Protein AF-A0A5N3ZZR4-F1 (afdb_monomer_lite)

Foldseek 3Di:
DDDDFDWDDVQLPDDDDPVLVVQLCVQPPDCNLVVQCVVVVDDSRVSSSVSCVVVVHHGDDDPLREGQVDQADADDLVCVVVHDGYYHDQQRAHDDDWDDCVVVVRCVVVVCCSVCVPDPVSVPIPRDD

Secondary structure (DSSP, 8-state):
---------TTT-----HHHHHHHHHHHSTTHHHHHHHHHTS-HHHHHHHHHHHTT-PPPP-TTB--TTSPP-BPPTTTGGG--B---BTTB--B-S-S-TTT-TTSHHHHHHHH-TTSTTGGG-----

Radius of gyration: 18.94 Å; chains: 1; bounding box: 39×31×57 Å

Sequence (129 aa):
TKTKLWFGTGGAGICISRPLVTKMKPFTIGDQFMRTCYAVINGDDVTVAYIAHLQNISLTVIDKFHSHFEKFKSFPRETIEDEVSFGYQNKNIIEIEGFDLKVDPTRFLSLHCILFPGVDFCSKMDWGP

Structure (mmCIF, N/CA/C/O backbone):
data_AF-A0A5N3ZZR4-F1
#
_entry.id   AF-A0A5N3ZZR4-F1
#
loop_
_atom_site.group_PDB
_atom_site.id
_atom_site.type_symbol
_atom_site.label_atom_id
_atom_site.label_alt_id
_atom_site.label_comp_id
_atom_site.label_asym_id
_atom_site.label_entity_id
_atom_site.label_seq_id
_atom_site.pdbx_PDB_ins_code
_atom_site.Cartn_x
_atom_site.Cartn_y
_atom_site.Cartn_z
_atom_site.occupancy
_atom_site.B_iso_or_equiv
_atom_site.auth_seq_id
_atom_site.auth_comp_id
_atom_site.auth_asym_id
_atom_site.auth_atom_id
_atom_site.pdbx_PDB_model_num
ATOM 1 N N . THR A 1 1 ? -5.319 -5.531 30.563 1.00 47.38 1 THR A N 1
ATOM 2 C CA . THR A 1 1 ? -4.887 -6.553 29.580 1.00 47.38 1 THR A CA 1
ATOM 3 C C . THR A 1 1 ? -4.409 -5.840 28.324 1.00 47.38 1 THR A C 1
ATOM 5 O O . THR A 1 1 ? -5.079 -4.913 27.896 1.00 47.38 1 THR A O 1
ATOM 8 N N . LYS A 1 2 ? -3.230 -6.172 27.774 1.00 55.19 2 LYS A N 1
ATOM 9 C CA . LYS A 1 2 ? -2.758 -5.587 26.501 1.00 55.19 2 LYS A CA 1
ATOM 10 C C . LYS A 1 2 ? -3.433 -6.321 25.338 1.00 55.19 2 LYS A C 1
ATOM 12 O O . LYS A 1 2 ? -3.131 -7.490 25.116 1.00 55.19 2 LYS A O 1
ATOM 17 N N . THR A 1 3 ? -4.327 -5.653 24.618 1.00 67.12 3 THR A N 1
ATOM 18 C CA . THR A 1 3 ? -4.919 -6.180 23.379 1.00 67.12 3 THR A CA 1
ATOM 19 C C . THR A 1 3 ? -3.930 -5.981 22.236 1.00 67.12 3 THR A C 1
ATOM 21 O O . THR A 1 3 ? -3.429 -4.876 22.040 1.00 67.12 3 THR A O 1
ATOM 24 N N . LYS A 1 4 ? -3.614 -7.046 21.493 1.00 77.94 4 LYS A N 1
ATOM 25 C CA . LYS A 1 4 ? -2.841 -6.934 20.250 1.00 77.94 4 LYS A CA 1
ATOM 26 C C . LYS A 1 4 ? -3.798 -6.534 19.128 1.00 77.94 4 LYS A C 1
ATOM 28 O O . LYS A 1 4 ? -4.758 -7.255 18.871 1.00 77.94 4 LYS A O 1
ATOM 33 N N . LEU A 1 5 ? -3.532 -5.402 18.486 1.00 85.44 5 LEU A N 1
ATOM 34 C CA . LEU A 1 5 ? -4.266 -4.921 17.321 1.00 85.44 5 LEU A CA 1
ATOM 35 C 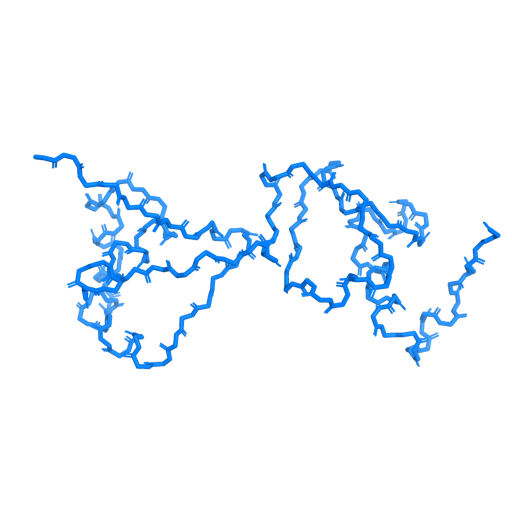C . LEU A 1 5 ? -3.366 -5.051 16.091 1.00 85.44 5 LEU A C 1
ATOM 37 O O . LEU A 1 5 ? -2.261 -4.513 16.082 1.00 85.44 5 LEU A O 1
ATOM 41 N N . TRP A 1 6 ? -3.843 -5.755 15.069 1.00 89.19 6 TRP A N 1
ATOM 42 C CA . TRP A 1 6 ? -3.221 -5.743 13.748 1.00 89.19 6 TRP A CA 1
ATOM 43 C C . TRP A 1 6 ? -3.765 -4.563 12.951 1.00 89.19 6 TRP A C 1
ATOM 45 O O . TRP A 1 6 ? -4.976 -4.342 12.925 1.00 89.19 6 TRP A O 1
ATOM 55 N N . PHE A 1 7 ? -2.872 -3.828 12.297 1.00 93.12 7 PHE A N 1
ATOM 56 C CA . PHE A 1 7 ? -3.214 -2.753 11.376 1.00 93.12 7 PHE A CA 1
ATOM 57 C C . PHE A 1 7 ? -2.548 -3.016 10.024 1.00 93.12 7 PHE A C 1
ATOM 59 O O . PHE A 1 7 ? -1.497 -3.653 9.967 1.00 93.12 7 PHE A O 1
ATOM 66 N N . GLY A 1 8 ? -3.180 -2.568 8.940 1.00 93.25 8 GLY A N 1
ATOM 67 C CA . GLY A 1 8 ? -2.560 -2.578 7.616 1.00 93.25 8 GLY A CA 1
ATOM 68 C C . GLY A 1 8 ? -1.694 -1.337 7.467 1.00 93.25 8 GLY A C 1
ATOM 69 O O . GLY A 1 8 ? -2.134 -0.262 7.846 1.00 93.25 8 GLY A O 1
ATOM 70 N N . THR A 1 9 ? -0.477 -1.460 6.950 1.00 94.06 9 THR A N 1
ATOM 71 C CA . THR A 1 9 ? 0.401 -0.304 6.739 1.00 94.06 9 THR A CA 1
ATOM 72 C C . THR A 1 9 ? -0.160 0.589 5.637 1.00 94.06 9 THR A C 1
ATOM 74 O O . THR A 1 9 ? -0.336 0.135 4.506 1.00 94.06 9 THR A O 1
ATOM 77 N N . GLY A 1 10 ? -0.386 1.875 5.924 1.00 92.12 10 GLY A N 1
ATOM 78 C CA . GLY A 1 10 ? -0.988 2.798 4.950 1.00 92.12 10 GLY A CA 1
ATOM 79 C C . GLY A 1 10 ? -0.219 2.883 3.623 1.00 92.12 10 GLY A C 1
ATOM 80 O O . GLY A 1 10 ? -0.824 2.951 2.559 1.00 92.12 10 GLY A O 1
ATOM 81 N N . GLY A 1 11 ? 1.114 2.787 3.678 1.00 92.75 11 GLY A N 1
ATOM 82 C CA . GLY A 1 11 ? 1.984 2.789 2.497 1.00 92.75 11 GLY A CA 1
ATOM 83 C C . GLY A 1 11 ? 1.962 1.510 1.650 1.00 92.75 11 GLY A C 1
ATOM 84 O O . GLY A 1 11 ? 2.479 1.544 0.540 1.00 92.75 11 GLY A O 1
ATOM 85 N N . ALA A 1 12 ? 1.404 0.403 2.152 1.00 95.88 12 ALA A N 1
ATOM 86 C CA . ALA A 1 12 ? 1.109 -0.785 1.344 1.00 95.88 12 ALA A CA 1
ATOM 87 C C . ALA A 1 12 ? -0.269 -0.661 0.674 1.00 95.88 12 ALA A C 1
ATOM 89 O O . ALA A 1 12 ? -0.504 -1.223 -0.385 1.00 95.88 12 ALA A O 1
ATOM 90 N N . GLY A 1 13 ? -1.184 0.098 1.279 1.00 95.94 13 GLY A N 1
ATOM 91 C CA . GLY A 1 13 ? -2.589 0.154 0.891 1.00 95.94 13 GLY A CA 1
ATOM 92 C C . GLY A 1 13 ? -3.466 -0.721 1.788 1.00 95.94 13 GLY A C 1
ATOM 93 O O . GLY A 1 13 ? -3.017 -1.686 2.402 1.00 95.94 13 GLY A O 1
ATOM 94 N N . ILE A 1 14 ? -4.738 -0.337 1.906 1.00 95.69 14 ILE A N 1
ATOM 95 C CA . ILE A 1 14 ? -5.740 -1.013 2.739 1.00 95.69 14 ILE A CA 1
ATOM 96 C C . ILE A 1 14 ? -7.077 -0.970 1.999 1.00 95.69 14 ILE A C 1
ATOM 98 O O . ILE A 1 14 ? -7.473 0.078 1.487 1.00 95.69 14 ILE A O 1
ATOM 102 N N . CYS A 1 15 ? -7.810 -2.082 1.988 1.00 96.56 15 CYS A N 1
ATOM 103 C CA . CYS A 1 15 ? -9.167 -2.137 1.450 1.00 96.56 15 CYS A CA 1
ATOM 104 C C . CYS A 1 15 ? -10.206 -2.177 2.575 1.00 96.56 15 CYS A C 1
ATOM 106 O O . CYS A 1 15 ? -10.102 -2.967 3.512 1.00 96.56 15 CYS A O 1
ATOM 108 N N . ILE A 1 16 ? -11.248 -1.351 2.458 1.00 95.19 16 ILE A N 1
ATOM 109 C CA . ILE A 1 16 ? -12.361 -1.294 3.412 1.00 95.19 16 ILE A CA 1
ATOM 110 C C . ILE A 1 16 ? -13.668 -1.352 2.631 1.00 95.19 16 ILE A C 1
ATOM 112 O O . ILE A 1 16 ? -13.903 -0.564 1.716 1.00 95.19 16 ILE A O 1
ATOM 116 N N . SER A 1 17 ? -14.545 -2.283 3.000 1.00 95.88 17 SER A N 1
ATOM 117 C CA . SER A 1 17 ? -15.841 -2.422 2.345 1.00 95.88 17 SER A CA 1
ATOM 118 C C . SER A 1 17 ? -16.786 -1.272 2.713 1.00 95.88 17 SER A C 1
ATOM 120 O O . SER A 1 17 ? -16.766 -0.735 3.824 1.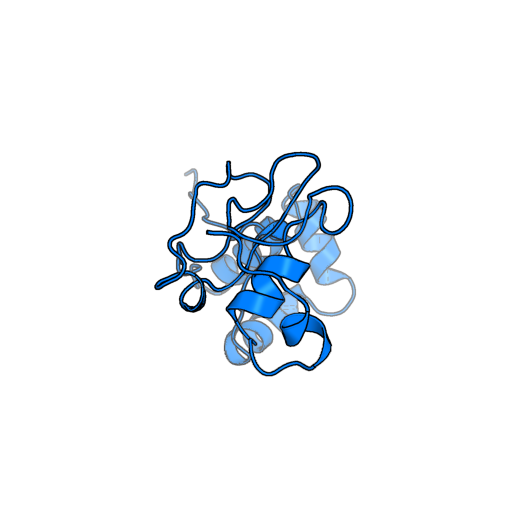00 95.88 17 SER A O 1
ATOM 122 N N . ARG A 1 18 ? -17.691 -0.920 1.795 1.00 96.56 18 ARG A N 1
ATOM 123 C CA . ARG A 1 18 ? -18.709 0.118 2.027 1.00 96.56 18 ARG A CA 1
ATOM 124 C C . ARG A 1 18 ? -19.564 -0.114 3.294 1.00 96.56 18 ARG A C 1
ATOM 126 O O . ARG A 1 18 ? -19.831 0.865 4.001 1.00 96.56 18 ARG A O 1
ATOM 133 N N . PRO A 1 19 ? -19.992 -1.350 3.635 1.00 96.44 19 PRO A N 1
ATOM 134 C CA . PRO A 1 19 ? -20.694 -1.602 4.894 1.00 96.44 19 PRO A CA 1
ATOM 135 C C . PRO A 1 19 ? -19.854 -1.266 6.131 1.00 96.44 19 PRO A C 1
ATOM 137 O O . PRO A 1 19 ? -20.382 -0.693 7.083 1.00 96.44 19 PRO A O 1
ATOM 140 N N . LEU A 1 20 ? -18.550 -1.566 6.115 1.00 95.12 20 LEU A N 1
ATOM 141 C CA . LEU A 1 20 ? -17.653 -1.214 7.215 1.00 95.12 20 LEU A CA 1
ATOM 142 C C . LEU A 1 20 ? -17.506 0.306 7.333 1.00 95.12 20 LEU A C 1
ATOM 144 O O . LEU A 1 20 ? -17.736 0.840 8.412 1.00 95.12 20 LEU A O 1
ATOM 148 N N . VAL A 1 21 ? -17.276 1.022 6.228 1.00 94.62 21 VAL A N 1
ATOM 149 C CA . VAL A 1 21 ? -17.244 2.500 6.231 1.00 94.62 21 VAL A CA 1
ATOM 150 C C . VAL A 1 21 ? -18.523 3.095 6.837 1.00 94.62 21 VAL A C 1
ATOM 152 O O . VAL A 1 21 ? -18.466 4.054 7.605 1.00 94.62 21 VAL A O 1
ATOM 155 N N . THR A 1 22 ? -19.684 2.496 6.558 1.00 95.56 22 THR A N 1
ATOM 156 C CA . THR A 1 22 ? -20.966 2.940 7.132 1.00 95.56 22 THR A CA 1
ATOM 157 C C . THR A 1 22 ? -21.002 2.772 8.654 1.00 95.56 22 THR A C 1
ATOM 159 O O . THR A 1 22 ? -21.441 3.686 9.350 1.00 95.56 22 THR A O 1
ATOM 162 N N . LYS A 1 23 ? -20.489 1.652 9.183 1.00 94.81 23 LYS A N 1
ATOM 163 C CA . LYS A 1 23 ? -20.342 1.431 10.634 1.00 94.81 23 LYS A CA 1
ATOM 164 C C . LYS A 1 23 ? -19.314 2.370 11.272 1.00 94.81 23 LYS A C 1
ATOM 166 O O . LYS A 1 23 ? -19.496 2.793 12.405 1.00 94.81 23 LYS A O 1
ATOM 171 N N . MET A 1 24 ? -18.258 2.726 10.541 1.00 94.19 24 MET A N 1
ATOM 172 C CA . MET A 1 24 ? -17.203 3.629 11.016 1.00 94.19 24 MET A CA 1
ATOM 173 C C . MET A 1 24 ? -17.639 5.101 11.054 1.00 94.19 24 MET A C 1
ATOM 175 O O . MET A 1 24 ? -17.009 5.892 11.749 1.00 94.19 24 MET A O 1
ATOM 179 N N . LYS A 1 25 ? -18.717 5.477 10.351 1.00 94.00 25 LYS A N 1
ATOM 180 C CA . LYS A 1 25 ? -19.170 6.870 10.185 1.00 94.00 25 LYS A CA 1
ATOM 181 C C . LYS A 1 25 ? -19.235 7.702 11.483 1.00 94.00 25 LYS A C 1
ATOM 183 O O . LYS A 1 25 ? -18.787 8.847 11.441 1.00 94.00 25 LYS A O 1
ATOM 188 N N . PRO A 1 26 ? -19.725 7.190 12.632 1.00 92.94 26 PRO A N 1
ATOM 189 C CA . PRO A 1 26 ? -19.733 7.950 13.888 1.00 92.94 26 PRO A CA 1
ATOM 190 C C . PRO A 1 26 ? -18.339 8.372 14.380 1.00 92.94 26 PRO A C 1
ATOM 192 O O . PRO A 1 26 ? -18.222 9.359 15.099 1.00 92.94 26 PRO A O 1
ATOM 195 N N . PHE A 1 27 ? -17.29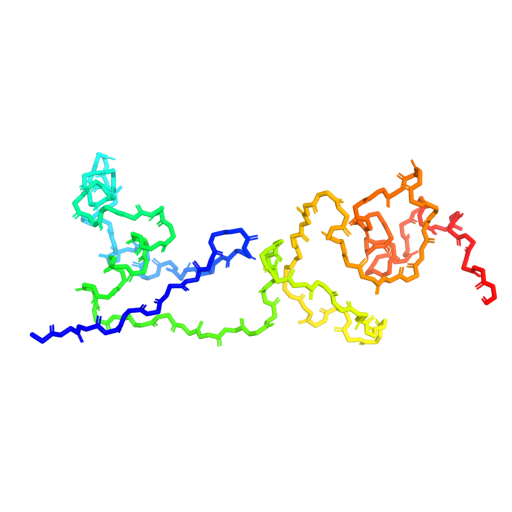2 7.651 13.973 1.00 91.38 27 PHE A N 1
ATOM 196 C CA . PHE A 1 27 ? -15.896 7.892 14.347 1.00 91.38 27 PHE A CA 1
ATOM 197 C C . PHE A 1 27 ? -15.111 8.651 13.273 1.00 91.38 27 PHE A C 1
ATOM 199 O O . PHE A 1 27 ? -13.976 9.046 13.520 1.00 91.38 27 PHE A O 1
ATOM 206 N N . THR A 1 28 ? -15.678 8.837 12.078 1.00 90.75 28 THR A N 1
ATOM 207 C CA . THR A 1 28 ? -14.969 9.431 10.934 1.00 90.75 28 THR A CA 1
ATOM 208 C C . THR A 1 28 ? -15.575 10.738 10.433 1.00 90.75 28 THR A C 1
ATOM 210 O O . THR A 1 28 ? -14.930 11.445 9.665 1.00 90.75 28 THR A O 1
ATOM 213 N N . ILE A 1 29 ? -16.798 11.088 10.844 1.00 92.12 29 ILE A N 1
ATOM 214 C CA . ILE A 1 29 ? -17.470 12.308 10.382 1.00 92.12 29 ILE A CA 1
ATOM 215 C C . ILE A 1 29 ? -16.899 13.572 11.046 1.00 92.12 29 ILE A C 1
ATOM 217 O O . ILE A 1 29 ? -16.625 13.589 12.245 1.00 92.12 29 ILE A O 1
ATOM 221 N N . GLY A 1 30 ? -16.765 14.654 10.276 1.00 91.19 30 GLY A N 1
ATOM 222 C CA . GLY A 1 30 ? -16.232 15.921 10.780 1.00 91.19 30 GLY A CA 1
ATOM 223 C C . GLY A 1 30 ? -14.776 15.782 11.232 1.00 91.19 30 GLY A C 1
ATOM 224 O O . GLY A 1 30 ? -13.942 15.273 10.491 1.00 91.19 30 GLY A O 1
ATOM 225 N N . ASP A 1 31 ? -14.477 16.220 12.453 1.00 93.06 31 ASP A N 1
ATOM 226 C CA . ASP A 1 31 ? -13.145 16.135 13.063 1.00 93.06 31 ASP A CA 1
ATOM 227 C C . ASP A 1 31 ? -12.936 14.862 13.909 1.00 93.06 31 ASP A C 1
ATOM 229 O O . ASP A 1 31 ? -11.871 14.685 14.505 1.00 93.06 31 ASP A O 1
ATOM 233 N N . GLN A 1 32 ? -13.918 13.952 13.956 1.00 93.19 32 GLN A N 1
ATOM 234 C CA . GLN A 1 32 ? -13.872 12.774 14.833 1.00 93.19 32 GLN A CA 1
ATOM 235 C C . GLN A 1 32 ? -12.724 11.820 14.504 1.00 93.19 32 GLN A C 1
ATOM 237 O O . GLN A 1 32 ? -12.112 11.262 15.420 1.00 93.19 32 GLN A O 1
ATOM 242 N N . PHE A 1 33 ? -12.382 11.672 13.220 1.00 93.12 33 PHE A N 1
ATOM 243 C CA . PHE A 1 33 ? -11.240 10.847 12.833 1.00 93.12 33 PHE A CA 1
ATOM 244 C C . PHE A 1 33 ? -9.947 11.404 13.431 1.00 93.12 33 PHE A C 1
ATOM 246 O O . PHE A 1 33 ? -9.208 10.676 14.087 1.00 93.12 33 PHE A O 1
ATOM 253 N N . MET A 1 34 ? -9.726 12.715 13.294 1.00 92.12 34 MET A N 1
ATOM 254 C CA . MET A 1 34 ? -8.546 13.391 13.834 1.00 92.12 34 MET A CA 1
ATOM 255 C C . MET A 1 34 ? -8.492 13.296 15.359 1.00 92.12 34 MET A C 1
ATOM 257 O O . MET A 1 34 ? -7.445 12.979 15.916 1.00 92.12 34 MET A O 1
ATOM 261 N N . ARG A 1 35 ? -9.624 13.494 16.049 1.00 91.00 35 ARG A N 1
ATOM 262 C CA . ARG A 1 35 ? -9.708 13.321 17.511 1.00 91.00 35 ARG A CA 1
ATOM 263 C C . ARG A 1 35 ? -9.328 11.907 17.942 1.00 91.00 35 ARG A C 1
ATOM 265 O O . ARG A 1 35 ? -8.600 11.741 18.917 1.00 91.00 35 ARG A O 1
ATOM 272 N N . THR A 1 36 ? -9.796 10.901 17.203 1.00 88.62 36 THR A N 1
ATOM 273 C CA . THR A 1 36 ? -9.451 9.497 17.456 1.00 88.62 36 THR A CA 1
ATOM 274 C C . THR A 1 36 ? -7.967 9.252 17.198 1.00 88.62 36 THR A C 1
ATOM 276 O O . THR A 1 36 ? -7.310 8.645 18.036 1.00 88.62 36 THR A O 1
ATOM 279 N N . CYS A 1 37 ? -7.417 9.787 16.106 1.00 89.69 37 CYS A N 1
ATOM 280 C CA . CYS A 1 37 ? -5.995 9.697 15.773 1.00 89.69 37 CYS A CA 1
ATOM 281 C C . CYS A 1 37 ? -5.114 10.264 16.901 1.00 89.69 37 CYS A C 1
ATOM 283 O O . CYS A 1 37 ? -4.224 9.576 17.410 1.00 89.69 37 CYS A O 1
ATOM 285 N N . TYR A 1 38 ? -5.447 11.455 17.412 1.00 88.06 38 TYR A N 1
ATOM 286 C CA . TYR A 1 38 ? -4.749 12.047 18.557 1.00 88.06 38 TYR A CA 1
ATOM 287 C C . TYR A 1 38 ? -4.887 11.232 19.846 1.00 88.06 38 TYR A C 1
ATOM 289 O O . TYR A 1 38 ? -3.930 11.147 20.611 1.00 88.06 38 TYR A O 1
ATOM 297 N N . ALA A 1 39 ? -6.049 10.622 20.097 1.00 85.50 39 ALA A N 1
ATOM 298 C CA . ALA A 1 39 ? -6.266 9.798 21.285 1.00 85.50 39 ALA A CA 1
ATOM 299 C C . ALA A 1 39 ? -5.507 8.461 21.228 1.00 85.50 39 ALA A C 1
ATOM 301 O O . ALA A 1 39 ? -5.030 7.976 22.253 1.00 85.50 39 ALA A O 1
ATOM 302 N N . VAL A 1 40 ? -5.390 7.867 20.038 1.00 83.19 40 VAL A N 1
ATOM 303 C CA . VAL A 1 40 ? -4.647 6.620 19.815 1.00 83.19 40 VAL A CA 1
ATOM 304 C C . VAL A 1 40 ? -3.131 6.873 19.822 1.00 83.19 40 VAL A C 1
ATOM 306 O O . VAL A 1 40 ? -2.378 5.948 20.122 1.00 83.19 40 VAL A O 1
ATOM 309 N N . ILE A 1 41 ? -2.676 8.106 19.547 1.00 79.44 41 ILE A N 1
ATOM 310 C CA . ILE A 1 41 ? -1.254 8.513 19.491 1.00 79.44 41 ILE A CA 1
ATOM 311 C C . ILE A 1 41 ? -0.468 7.606 18.524 1.00 79.44 41 ILE A C 1
ATOM 313 O O . ILE A 1 41 ? 0.632 7.139 18.804 1.00 79.44 41 ILE A O 1
ATOM 317 N N . ASN A 1 42 ? -1.070 7.297 17.378 1.00 83.00 42 ASN A N 1
ATOM 318 C CA . ASN A 1 42 ? -0.442 6.539 16.298 1.00 83.00 42 ASN A CA 1
ATOM 319 C C . ASN A 1 42 ? -0.848 7.146 14.945 1.00 83.00 42 ASN A C 1
ATOM 321 O O . ASN A 1 42 ? -1.591 8.122 14.906 1.00 83.00 42 ASN A O 1
ATOM 325 N N . GLY A 1 43 ? -0.347 6.586 13.841 1.00 89.25 43 GLY A N 1
ATOM 326 C CA . GLY A 1 43 ? -0.693 7.030 12.490 1.00 89.25 43 GLY A CA 1
ATOM 327 C C . GLY A 1 43 ? -2.154 6.776 12.099 1.00 89.25 43 GLY A C 1
ATOM 328 O O . GLY A 1 43 ? -2.907 6.064 12.776 1.00 89.25 43 GLY A O 1
ATOM 329 N N . ASP A 1 44 ? -2.549 7.347 10.961 1.00 93.25 44 ASP A N 1
ATOM 330 C CA . ASP A 1 44 ? -3.897 7.204 10.398 1.00 93.25 44 ASP A CA 1
ATOM 331 C C . ASP A 1 44 ? -4.265 5.737 10.128 1.00 93.25 44 ASP A C 1
ATOM 333 O O . ASP A 1 44 ? -5.412 5.328 10.311 1.00 93.25 44 ASP A O 1
ATOM 337 N N . ASP A 1 45 ? -3.289 4.918 9.748 1.00 94.31 45 ASP A N 1
ATOM 338 C CA . ASP A 1 45 ? -3.458 3.498 9.452 1.00 94.31 45 ASP A CA 1
ATOM 339 C C . ASP A 1 45 ? -3.771 2.657 10.703 1.00 94.31 45 ASP A C 1
ATOM 341 O O . ASP A 1 45 ? -4.695 1.833 10.702 1.00 94.31 45 ASP A O 1
ATOM 345 N N . VAL A 1 46 ? -3.093 2.940 11.816 1.00 94.12 46 VAL A N 1
ATOM 346 C CA . VAL A 1 46 ? -3.433 2.385 13.134 1.00 94.12 46 VAL A CA 1
ATOM 347 C C . VAL A 1 46 ? -4.814 2.869 13.585 1.00 94.12 46 VAL A C 1
ATOM 349 O O . VAL A 1 46 ? -5.596 2.083 14.124 1.00 94.12 46 VAL A O 1
ATOM 352 N N . THR A 1 47 ? -5.154 4.135 13.327 1.00 94.50 47 THR A N 1
ATOM 353 C CA . THR A 1 47 ? -6.461 4.716 13.680 1.00 94.50 47 THR A CA 1
ATOM 354 C C . THR A 1 47 ? -7.607 4.030 12.938 1.00 94.50 47 THR A C 1
ATOM 356 O O . THR A 1 47 ? -8.621 3.685 13.548 1.00 94.50 47 THR A O 1
ATOM 359 N N . VAL A 1 48 ? -7.442 3.752 11.644 1.00 95.06 48 VAL A N 1
ATOM 360 C CA . VAL A 1 48 ? -8.406 2.979 10.846 1.00 95.06 48 VAL A CA 1
ATOM 361 C C . VAL A 1 48 ? -8.637 1.592 11.451 1.00 95.06 48 VAL A C 1
ATOM 363 O O . VAL A 1 48 ? -9.790 1.196 11.655 1.00 95.06 48 VAL A O 1
ATOM 366 N N . ALA A 1 49 ? -7.562 0.870 11.780 1.00 94.44 49 ALA A N 1
ATOM 367 C CA . ALA A 1 49 ? -7.657 -0.451 12.399 1.00 94.44 49 ALA A CA 1
ATOM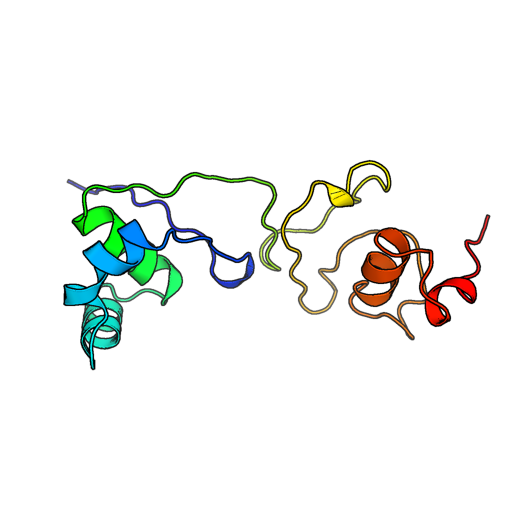 368 C C . ALA A 1 49 ? -8.319 -0.393 13.783 1.00 94.44 49 ALA A C 1
ATOM 370 O O . ALA A 1 49 ? -9.123 -1.260 14.128 1.00 94.44 49 ALA A O 1
ATOM 371 N N . TYR A 1 50 ? -8.032 0.654 14.558 1.00 93.69 50 TYR A N 1
ATOM 372 C CA . TYR A 1 50 ? -8.633 0.874 15.867 1.00 93.69 50 TYR A CA 1
ATOM 373 C C . TYR A 1 50 ? -10.142 1.112 15.765 1.00 93.69 50 TYR A C 1
ATOM 375 O O . TYR A 1 50 ? -10.916 0.457 16.463 1.00 93.69 50 TYR A O 1
ATOM 383 N N . ILE A 1 51 ? -10.588 1.976 14.850 1.00 94.81 51 ILE A N 1
ATOM 384 C CA . ILE A 1 51 ? -12.020 2.213 14.623 1.00 94.81 51 ILE A CA 1
ATOM 385 C C . ILE A 1 51 ? -12.709 0.922 14.156 1.00 94.81 51 ILE A C 1
ATOM 387 O O . ILE A 1 51 ? -13.790 0.603 14.652 1.00 94.81 51 ILE A O 1
ATOM 391 N N . ALA A 1 52 ? -12.095 0.149 13.252 1.00 94.62 52 ALA A N 1
ATOM 392 C CA . ALA A 1 52 ? -12.631 -1.149 12.835 1.00 94.62 52 ALA A CA 1
ATOM 393 C C . ALA A 1 52 ? -12.759 -2.124 14.022 1.00 94.62 52 ALA A C 1
ATOM 395 O O . ALA A 1 52 ? -13.796 -2.774 14.180 1.00 94.62 52 ALA A O 1
ATOM 396 N N . HIS A 1 53 ? -11.762 -2.151 14.911 1.00 92.94 53 HIS A N 1
ATOM 397 C CA . HIS A 1 53 ? -11.789 -2.960 16.127 1.00 92.94 53 HIS A CA 1
ATOM 398 C C . HIS A 1 53 ? -12.925 -2.558 17.077 1.00 92.94 53 HIS A C 1
ATOM 400 O O . HIS A 1 53 ? -13.606 -3.438 17.600 1.00 92.94 53 HIS A O 1
ATOM 406 N N . LEU A 1 54 ? -13.215 -1.257 17.228 1.00 92.19 54 LEU A N 1
ATOM 407 C CA . LEU A 1 54 ? -14.386 -0.778 17.983 1.00 92.19 54 LEU A CA 1
ATOM 408 C C . LEU A 1 54 ? -15.720 -1.273 17.394 1.00 92.19 54 LEU A C 1
ATOM 410 O O . LEU A 1 54 ? -16.721 -1.327 18.103 1.00 92.19 54 LEU A O 1
ATOM 414 N N . GLN A 1 55 ? -15.742 -1.652 16.111 1.00 93.25 55 GLN A N 1
ATOM 415 C CA . GLN A 1 55 ? -16.898 -2.264 15.443 1.00 93.25 55 GLN A CA 1
ATOM 416 C C . GLN A 1 55 ? -16.901 -3.800 15.519 1.00 93.25 55 GLN A C 1
ATOM 418 O O . GLN A 1 55 ? -17.674 -4.441 14.802 1.00 93.25 55 GLN A O 1
ATOM 423 N N . ASN A 1 56 ? -16.053 -4.391 16.372 1.00 92.81 56 ASN A N 1
ATOM 424 C CA . ASN A 1 56 ? -15.804 -5.833 16.478 1.00 92.81 56 ASN A CA 1
ATOM 425 C C . ASN A 1 56 ? -15.355 -6.468 15.152 1.00 92.81 56 ASN A C 1
ATOM 427 O O . ASN A 1 56 ? -15.726 -7.599 14.838 1.00 92.81 56 ASN A O 1
ATOM 431 N N . ILE A 1 57 ? -14.580 -5.731 14.352 1.00 93.19 57 ILE A N 1
ATOM 432 C CA . ILE A 1 57 ? -14.056 -6.201 13.069 1.00 93.19 57 ILE A CA 1
ATOM 433 C C . ILE A 1 57 ? -12.530 -6.153 13.101 1.00 93.19 57 ILE A C 1
ATOM 435 O O . ILE A 1 57 ? -11.926 -5.116 13.364 1.00 93.19 57 ILE A O 1
ATOM 439 N N . SER A 1 58 ? -11.904 -7.292 12.817 1.00 91.00 58 SER A N 1
ATOM 440 C CA . SER A 1 58 ? -10.461 -7.400 12.604 1.00 91.00 58 SER A CA 1
ATOM 441 C C . SER A 1 58 ? -10.144 -7.323 11.116 1.00 91.00 58 SER A C 1
ATOM 443 O O . SER A 1 58 ? -10.895 -7.845 10.293 1.00 91.00 58 SER A O 1
ATOM 445 N N . LEU A 1 59 ? -9.023 -6.688 10.774 1.00 92.62 59 LEU A N 1
ATOM 446 C CA . LEU A 1 59 ? -8.528 -6.681 9.402 1.00 92.62 59 LEU A CA 1
ATOM 447 C C . LEU A 1 59 ? -8.041 -8.079 9.005 1.00 92.62 59 LEU A C 1
ATOM 449 O O . LEU A 1 59 ? -7.433 -8.788 9.810 1.00 92.62 59 LEU A O 1
ATOM 453 N N . THR A 1 60 ? -8.296 -8.456 7.755 1.00 93.88 60 THR A N 1
ATOM 454 C CA . THR A 1 60 ? -7.727 -9.657 7.142 1.00 93.88 60 THR A CA 1
ATOM 455 C C . THR A 1 60 ? -6.322 -9.342 6.648 1.00 93.88 60 THR A C 1
ATOM 457 O O . THR A 1 60 ? -6.122 -8.346 5.955 1.00 93.88 60 THR A O 1
ATOM 460 N N . VAL A 1 61 ? -5.352 -10.184 7.003 1.00 93.12 61 VAL A N 1
ATOM 461 C CA . VAL A 1 61 ? -3.980 -10.066 6.499 1.00 93.12 61 VAL A CA 1
ATOM 462 C C . VAL A 1 61 ? -3.932 -10.643 5.090 1.00 93.12 61 VAL A C 1
ATOM 464 O O . VAL A 1 61 ? -4.323 -11.790 4.888 1.00 93.12 61 VAL A O 1
ATOM 467 N N . ILE A 1 62 ? -3.460 -9.838 4.142 1.00 94.62 62 ILE A N 1
ATOM 468 C CA . ILE A 1 62 ? -3.206 -10.224 2.755 1.00 94.62 62 ILE A CA 1
ATOM 469 C C . ILE A 1 62 ? -1.740 -9.895 2.478 1.00 94.62 62 ILE A C 1
ATOM 471 O O . ILE A 1 62 ? -1.323 -8.756 2.674 1.00 94.62 62 ILE A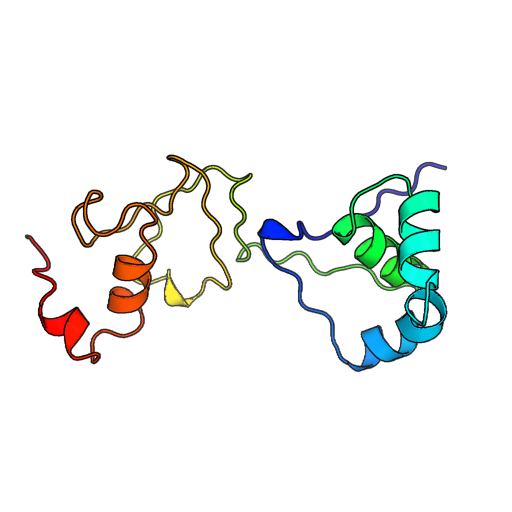 O 1
ATOM 475 N N . ASP A 1 63 ? -0.965 -10.889 2.062 1.00 93.38 63 ASP A N 1
ATOM 476 C CA . ASP A 1 63 ? 0.486 -10.818 1.843 1.00 93.38 63 ASP A CA 1
ATOM 477 C C . ASP A 1 63 ? 0.894 -10.223 0.486 1.00 93.38 63 ASP A C 1
ATOM 479 O O . ASP A 1 63 ? 2.081 -10.083 0.218 1.00 93.38 63 ASP A O 1
ATOM 483 N N . LYS A 1 64 ? -0.096 -9.807 -0.309 1.00 95.56 64 LYS A N 1
ATOM 484 C CA . LYS A 1 64 ? 0.039 -9.234 -1.658 1.00 95.56 64 LYS A CA 1
ATOM 485 C C . LYS A 1 64 ? 0.068 -7.700 -1.709 1.00 95.56 64 LYS A C 1
ATOM 487 O O . LYS A 1 64 ? -0.049 -7.095 -2.774 1.00 95.56 64 LYS A O 1
ATOM 492 N N . PHE A 1 65 ? 0.088 -7.055 -0.542 1.00 96.44 65 PHE A N 1
ATOM 493 C CA . PHE A 1 65 ? 0.178 -5.601 -0.415 1.00 96.44 65 PHE A CA 1
ATOM 494 C C . PHE A 1 65 ? 1.578 -5.227 0.056 1.00 96.44 65 PHE A C 1
ATOM 496 O O . PHE A 1 65 ? 1.935 -5.511 1.202 1.00 96.44 65 PHE A O 1
ATOM 503 N N . HIS A 1 66 ? 2.335 -4.530 -0.788 1.00 95.62 66 HIS A N 1
ATOM 504 C CA . HIS A 1 66 ? 3.746 -4.266 -0.537 1.00 95.62 66 HIS A CA 1
ATOM 505 C C . HIS A 1 66 ? 4.011 -2.783 -0.290 1.00 95.62 66 HIS A C 1
ATOM 507 O O . HIS A 1 66 ? 3.691 -1.928 -1.115 1.00 95.62 66 HIS A O 1
ATOM 513 N N . SER A 1 67 ? 4.628 -2.452 0.848 1.00 95.44 67 SER A N 1
ATOM 514 C CA . SER A 1 67 ? 5.083 -1.080 1.138 1.00 95.44 67 SER A CA 1
ATOM 515 C C . SER A 1 67 ? 6.581 -0.919 0.891 1.00 95.44 67 SER A C 1
ATOM 517 O O . SER A 1 67 ? 7.298 -1.876 0.660 1.00 95.44 67 SER A O 1
ATOM 519 N N . HIS A 1 68 ? 7.115 0.290 1.024 1.00 93.25 68 HIS A N 1
ATOM 520 C CA . HIS A 1 68 ? 8.567 0.482 1.010 1.00 93.25 68 HIS A CA 1
ATOM 521 C C . HIS A 1 68 ? 9.264 0.103 2.333 1.00 93.25 68 HIS A C 1
ATOM 523 O O . HIS A 1 68 ? 10.482 0.257 2.434 1.00 93.25 68 HIS A O 1
ATOM 529 N N . PHE A 1 69 ? 8.526 -0.339 3.360 1.00 92.50 69 PHE A N 1
ATOM 530 C CA . PHE A 1 69 ? 9.114 -0.810 4.621 1.00 92.50 69 PHE A CA 1
ATOM 531 C C . PHE A 1 69 ? 9.560 -2.275 4.564 1.00 92.50 69 PHE A C 1
ATOM 533 O O . PHE A 1 69 ? 10.359 -2.705 5.398 1.00 92.50 69 PHE A O 1
ATOM 540 N N . GLU A 1 70 ? 9.078 -3.044 3.589 1.00 90.19 70 GLU A N 1
ATOM 541 C CA . GLU A 1 70 ? 9.632 -4.359 3.272 1.00 90.19 70 GLU A CA 1
ATOM 542 C C . GLU A 1 70 ? 10.845 -4.217 2.361 1.00 90.19 70 GLU A C 1
ATOM 544 O O . GLU A 1 70 ? 10.944 -3.276 1.583 1.00 90.19 70 GLU A O 1
ATOM 549 N N . LYS A 1 71 ? 11.785 -5.158 2.445 1.00 88.88 71 LYS A N 1
ATOM 550 C CA . LYS A 1 71 ? 12.840 -5.258 1.436 1.00 88.88 71 LYS A CA 1
ATOM 551 C C . LYS A 1 71 ? 12.271 -6.004 0.243 1.00 88.88 71 LYS A C 1
ATOM 553 O O . LYS A 1 71 ? 11.945 -7.185 0.390 1.00 88.88 71 LYS A O 1
ATOM 558 N N . PHE A 1 72 ? 12.190 -5.332 -0.899 1.00 87.56 72 PHE A N 1
ATOM 559 C CA . PHE A 1 72 ? 11.739 -5.982 -2.119 1.00 87.56 72 PHE A CA 1
ATOM 560 C C . PHE A 1 72 ? 12.655 -7.148 -2.481 1.00 87.56 72 PHE A C 1
ATOM 562 O O . PHE A 1 72 ? 13.879 -7.083 -2.334 1.00 87.56 72 PHE A O 1
ATOM 569 N N . LYS A 1 73 ? 12.017 -8.233 -2.908 1.00 80.56 73 LYS A N 1
ATOM 570 C CA . LYS A 1 73 ? 12.655 -9.407 -3.495 1.00 80.56 73 LYS A CA 1
ATOM 571 C C . LYS A 1 73 ? 12.418 -9.382 -5.002 1.00 80.56 73 LYS A C 1
ATOM 573 O O . LYS A 1 73 ? 11.621 -8.585 -5.494 1.00 80.56 73 LYS A O 1
ATOM 578 N N . SER A 1 74 ? 13.075 -10.290 -5.711 1.00 85.38 74 SER A N 1
ATOM 579 C CA . SER A 1 74 ? 12.696 -10.605 -7.082 1.00 85.38 74 SER A CA 1
ATOM 580 C C . SER A 1 74 ? 11.303 -11.238 -7.107 1.00 85.38 74 SER A C 1
ATOM 582 O O . SER A 1 74 ? 11.036 -12.180 -6.354 1.00 85.38 74 SER A O 1
ATOM 584 N N . PHE A 1 75 ? 10.427 -10.690 -7.950 1.00 88.88 75 PHE A N 1
ATOM 585 C CA . PHE A 1 75 ? 9.100 -11.238 -8.225 1.00 88.88 75 PHE A CA 1
ATOM 586 C C . PHE A 1 75 ? 9.134 -11.938 -9.586 1.00 88.88 75 PHE A C 1
ATOM 588 O O . PHE A 1 75 ? 9.535 -11.306 -10.568 1.00 88.88 75 PHE A O 1
ATOM 595 N N . PRO A 1 76 ? 8.725 -13.217 -9.670 1.00 87.50 76 PRO A N 1
ATOM 596 C CA . PRO A 1 76 ? 8.588 -13.900 -10.948 1.00 87.50 76 PRO A CA 1
ATOM 597 C C . PRO A 1 76 ? 7.615 -13.154 -11.855 1.00 87.50 76 PRO A C 1
ATOM 599 O O . PRO A 1 76 ? 6.555 -12.698 -11.416 1.00 87.50 76 PRO A O 1
ATOM 602 N N . ARG A 1 77 ? 7.959 -13.056 -13.139 1.00 85.81 77 ARG A N 1
ATOM 603 C CA . ARG A 1 77 ? 7.118 -12.387 -14.135 1.00 85.81 77 ARG A CA 1
ATOM 604 C C . ARG A 1 77 ? 5.739 -13.035 -14.235 1.00 85.81 77 ARG A C 1
ATOM 606 O O . ARG A 1 77 ? 4.758 -12.346 -14.481 1.00 85.81 77 ARG A O 1
ATOM 613 N N . GLU A 1 78 ? 5.674 -14.343 -14.030 1.00 87.81 78 GLU A N 1
ATOM 614 C CA . GLU A 1 78 ? 4.466 -15.154 -14.144 1.00 87.81 78 GLU A CA 1
ATOM 615 C C . GLU A 1 78 ? 3.480 -14.921 -12.996 1.00 87.81 78 GLU A C 1
ATOM 617 O O . GLU A 1 78 ? 2.306 -15.234 -13.147 1.00 87.81 78 GLU A O 1
ATOM 622 N N . THR A 1 79 ? 3.942 -14.403 -11.853 1.00 91.50 79 THR A N 1
ATOM 623 C CA . THR A 1 79 ? 3.108 -14.211 -10.654 1.00 91.50 79 THR A CA 1
ATOM 624 C C . THR A 1 79 ? 2.951 -12.745 -10.272 1.00 91.50 79 THR A C 1
ATOM 626 O O . THR A 1 79 ? 2.241 -12.426 -9.329 1.00 91.50 79 THR A O 1
ATOM 629 N N . ILE A 1 80 ? 3.610 -11.819 -10.966 1.00 93.25 80 ILE A N 1
ATOM 630 C CA . ILE A 1 80 ? 3.579 -10.400 -10.594 1.00 93.25 80 ILE A CA 1
ATOM 631 C C . ILE A 1 80 ? 2.195 -9.759 -10.761 1.00 93.25 80 ILE A C 1
ATOM 633 O O . ILE A 1 80 ? 1.868 -8.803 -10.064 1.00 93.25 80 ILE A O 1
ATOM 637 N N . GLU A 1 81 ? 1.375 -10.297 -11.666 1.00 94.81 81 GLU A N 1
ATOM 638 C CA . GLU A 1 81 ? -0.017 -9.883 -11.870 1.00 94.81 81 GLU A CA 1
ATOM 639 C C . GLU A 1 81 ? -0.950 -10.319 -10.734 1.00 94.81 81 GLU A C 1
ATOM 641 O O . GLU A 1 81 ? -2.042 -9.767 -10.590 1.00 94.81 81 GLU A O 1
ATOM 646 N N . ASP A 1 82 ? -0.512 -11.272 -9.906 1.00 95.44 82 ASP A N 1
ATOM 647 C CA . ASP A 1 82 ? -1.254 -11.720 -8.734 1.00 95.44 82 ASP A CA 1
ATOM 648 C C . ASP A 1 82 ? -1.101 -10.773 -7.538 1.00 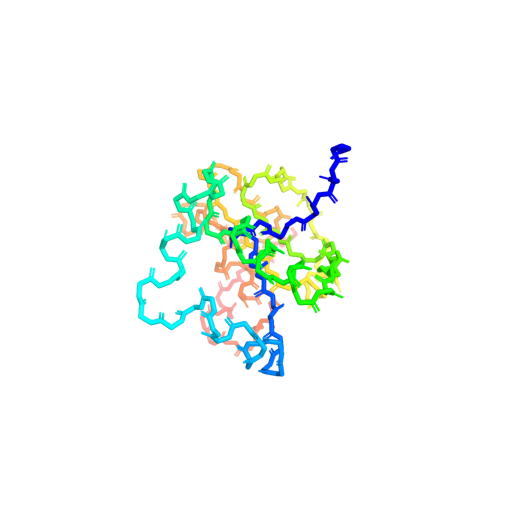95.44 82 ASP A C 1
ATOM 650 O O . ASP A 1 82 ? -1.886 -10.888 -6.587 1.00 95.44 82 ASP A O 1
ATOM 654 N N . GLU A 1 83 ? -0.109 -9.878 -7.558 1.00 95.94 83 GLU A N 1
ATOM 655 C CA . GLU A 1 83 ? 0.152 -8.910 -6.492 1.00 95.94 83 GLU A CA 1
ATOM 656 C C . GLU A 1 83 ? -0.787 -7.700 -6.582 1.00 95.94 83 GLU A C 1
ATOM 658 O O . GLU A 1 83 ? -1.239 -7.303 -7.657 1.00 95.94 83 GLU A O 1
ATOM 663 N N . VAL A 1 84 ? -1.112 -7.092 -5.437 1.00 96.75 84 VAL A N 1
ATOM 664 C CA . VAL A 1 84 ? -2.136 -6.033 -5.372 1.00 96.75 84 VAL A CA 1
ATOM 665 C C . VAL A 1 84 ? -1.527 -4.638 -5.425 1.00 96.75 84 VAL A C 1
ATOM 667 O O . VAL A 1 84 ? -2.082 -3.738 -6.061 1.00 96.75 84 VAL A O 1
ATOM 670 N N . SER A 1 85 ? -0.414 -4.419 -4.732 1.00 96.69 85 SER A N 1
ATOM 671 C CA . SER A 1 85 ? 0.218 -3.104 -4.668 1.00 96.69 85 SER A CA 1
ATOM 672 C C . SER A 1 85 ? 1.712 -3.204 -4.432 1.00 96.69 85 SER A C 1
ATOM 674 O O . SER A 1 85 ? 2.184 -4.096 -3.738 1.00 96.69 85 SER A O 1
ATOM 676 N N . PHE A 1 86 ? 2.438 -2.218 -4.952 1.00 96.19 86 PHE A N 1
ATOM 677 C CA . PHE A 1 86 ? 3.855 -2.025 -4.688 1.00 96.19 86 PHE A CA 1
ATOM 678 C C . PHE A 1 86 ? 4.100 -0.596 -4.206 1.00 96.19 86 PHE A C 1
ATOM 680 O O . PHE A 1 86 ? 3.503 0.356 -4.710 1.00 96.19 86 PHE A O 1
ATOM 687 N N . GLY A 1 87 ? 4.994 -0.444 -3.233 1.00 94.56 87 GLY A N 1
ATOM 688 C CA . GLY A 1 87 ? 5.576 0.830 -2.821 1.00 94.56 87 GLY A CA 1
ATOM 689 C C . GLY A 1 87 ? 7.030 0.933 -3.277 1.00 94.56 87 GLY A C 1
ATOM 690 O O . GLY A 1 87 ? 7.619 -0.040 -3.724 1.00 94.56 87 GLY A O 1
ATOM 691 N N . TYR A 1 88 ? 7.646 2.104 -3.147 1.00 95.06 88 TYR A N 1
ATOM 692 C CA . TYR A 1 88 ? 9.095 2.242 -3.304 1.00 95.06 88 TYR A CA 1
ATOM 693 C C . TYR A 1 88 ? 9.631 3.378 -2.434 1.00 95.06 88 TYR A C 1
ATOM 695 O O . TYR A 1 88 ? 8.906 4.318 -2.100 1.00 95.06 88 TYR A O 1
ATOM 703 N N . GLN A 1 89 ? 10.909 3.303 -2.065 1.00 94.56 89 GLN A N 1
ATOM 704 C CA . GLN A 1 89 ? 11.614 4.413 -1.424 1.00 94.56 89 GLN A CA 1
ATOM 705 C C . GLN A 1 89 ? 13.112 4.334 -1.711 1.00 94.56 89 GLN A C 1
ATOM 707 O O . GLN A 1 89 ? 13.780 3.362 -1.359 1.00 94.56 89 GLN A O 1
ATOM 712 N N . ASN A 1 90 ? 13.672 5.399 -2.287 1.00 91.00 90 ASN A N 1
ATOM 713 C CA . ASN A 1 90 ? 15.089 5.474 -2.648 1.00 91.00 90 ASN A CA 1
ATOM 714 C C . ASN A 1 90 ? 15.517 4.282 -3.526 1.00 91.00 90 ASN A C 1
ATOM 716 O O . ASN A 1 90 ? 15.078 4.172 -4.662 1.00 91.00 90 ASN A O 1
ATOM 720 N N . LYS A 1 91 ? 16.377 3.399 -3.001 1.00 90.94 91 LYS A N 1
ATOM 721 C CA . LYS A 1 91 ? 16.876 2.194 -3.686 1.00 90.94 91 LYS A CA 1
ATOM 722 C C . LYS A 1 91 ? 16.068 0.933 -3.371 1.00 90.94 91 LYS A C 1
ATOM 724 O O . LYS A 1 91 ? 16.395 -0.128 -3.885 1.00 90.94 91 LYS A O 1
ATOM 729 N N . ASN A 1 92 ? 15.068 1.031 -2.497 1.00 94.81 92 ASN A N 1
ATOM 730 C CA . ASN A 1 92 ? 14.159 -0.066 -2.218 1.00 94.81 92 ASN A CA 1
ATOM 731 C C . ASN A 1 92 ? 13.023 -0.026 -3.244 1.00 94.81 92 ASN A C 1
ATOM 733 O O . ASN A 1 92 ? 12.047 0.708 -3.073 1.00 94.81 92 ASN A O 1
ATOM 737 N N . ILE A 1 93 ? 13.231 -0.754 -4.337 1.00 94.69 93 ILE A N 1
ATOM 738 C CA . ILE A 1 93 ? 12.363 -0.837 -5.514 1.00 94.69 93 ILE A CA 1
ATOM 739 C C . ILE A 1 93 ? 12.143 -2.312 -5.847 1.00 94.69 93 ILE A C 1
ATOM 741 O O . ILE A 1 93 ? 12.979 -3.147 -5.501 1.00 94.69 93 ILE A O 1
ATOM 745 N N . ILE A 1 94 ? 11.048 -2.626 -6.534 1.00 93.19 94 ILE A N 1
ATOM 746 C CA . ILE A 1 94 ? 10.765 -3.986 -6.996 1.00 93.19 94 ILE A CA 1
ATOM 747 C C . ILE A 1 94 ? 11.855 -4.480 -7.964 1.00 93.19 94 ILE A C 1
ATOM 749 O O . ILE A 1 94 ? 12.291 -3.746 -8.852 1.00 93.19 94 ILE A O 1
ATOM 753 N N . GLU A 1 95 ? 12.318 -5.718 -7.792 1.00 90.69 95 GLU A N 1
ATOM 754 C CA . GLU A 1 95 ? 13.364 -6.305 -8.633 1.00 90.69 95 GLU A CA 1
ATOM 755 C C . GLU A 1 95 ? 12.745 -7.119 -9.777 1.00 90.69 95 GLU A C 1
ATOM 757 O O . GLU A 1 95 ? 12.355 -8.274 -9.607 1.00 90.69 95 GLU A O 1
ATOM 762 N N . ILE A 1 96 ? 12.647 -6.473 -10.940 1.00 91.75 96 ILE A N 1
ATOM 763 C CA . ILE A 1 96 ? 12.093 -7.016 -12.185 1.00 91.75 96 ILE A CA 1
ATOM 764 C C . ILE A 1 96 ? 12.932 -6.585 -13.387 1.00 91.75 96 ILE A C 1
ATOM 766 O O . ILE A 1 96 ? 13.637 -5.569 -13.348 1.00 91.75 96 ILE A O 1
ATOM 770 N N . GLU A 1 97 ? 12.814 -7.344 -14.471 1.00 87.81 97 GLU A N 1
ATOM 771 C CA . GLU A 1 97 ? 13.347 -6.977 -15.781 1.00 87.81 97 GLU A CA 1
ATOM 772 C C . GLU A 1 97 ? 12.639 -5.734 -16.338 1.00 87.81 97 GLU A C 1
ATOM 774 O O . GLU A 1 97 ? 11.446 -5.521 -16.113 1.00 87.81 97 GLU A O 1
ATOM 779 N N . GLY A 1 98 ? 13.371 -4.905 -17.084 1.00 89.19 98 GLY A N 1
ATOM 780 C CA . GLY A 1 98 ? 12.794 -3.745 -17.754 1.00 89.19 98 GLY A CA 1
ATOM 781 C C . GLY A 1 98 ? 13.796 -2.651 -18.088 1.00 89.19 98 GLY A C 1
ATOM 782 O O . GLY A 1 98 ? 14.992 -2.906 -18.224 1.00 89.19 98 GLY A O 1
ATOM 783 N N . PHE A 1 99 ? 13.298 -1.421 -18.207 1.00 90.94 99 PHE A N 1
ATOM 784 C CA . PHE A 1 99 ? 14.070 -0.249 -18.631 1.00 90.94 99 PHE A CA 1
ATOM 785 C C . PHE A 1 99 ? 15.307 0.019 -17.749 1.00 90.94 99 PHE A C 1
ATOM 787 O O . PHE A 1 99 ? 15.388 -0.406 -16.596 1.00 90.94 99 PHE A O 1
ATOM 794 N N . ASP A 1 100 ? 16.281 0.769 -18.274 1.00 91.25 100 ASP A N 1
ATOM 795 C CA . ASP A 1 100 ? 17.425 1.252 -17.487 1.00 91.25 100 ASP A CA 1
ATOM 796 C C . ASP A 1 100 ? 16.932 2.089 -16.288 1.00 91.25 100 ASP A C 1
ATOM 798 O O . ASP A 1 100 ? 16.026 2.911 -16.430 1.00 91.25 100 ASP A O 1
ATOM 802 N N . LEU A 1 101 ? 17.547 1.925 -15.110 1.00 92.50 101 LEU A N 1
ATOM 803 C CA . LEU A 1 101 ? 17.173 2.648 -13.883 1.00 92.50 101 LEU A CA 1
ATOM 804 C C . LEU A 1 101 ? 17.324 4.177 -13.989 1.00 92.50 101 LEU A C 1
ATOM 806 O O . LEU A 1 101 ? 16.760 4.905 -13.177 1.00 92.50 101 LEU A O 1
ATOM 810 N N . LYS A 1 102 ? 18.070 4.693 -14.970 1.00 93.38 102 LYS A N 1
ATOM 811 C CA . LYS A 1 102 ? 18.101 6.129 -15.296 1.00 93.38 102 LYS A CA 1
ATOM 812 C C . LYS A 1 102 ? 16.774 6.610 -15.880 1.00 93.38 102 LYS A C 1
ATOM 814 O O . LYS A 1 102 ? 16.424 7.771 -15.694 1.00 93.38 102 LYS A O 1
ATOM 819 N N . VAL A 1 103 ? 16.076 5.737 -16.605 1.00 91.81 103 VAL A N 1
ATOM 820 C CA . VAL A 1 103 ? 14.774 6.005 -17.231 1.00 91.81 103 VAL A CA 1
ATOM 821 C C . VAL A 1 103 ? 13.639 5.626 -16.283 1.00 91.81 103 VAL A C 1
ATOM 823 O O . VAL A 1 103 ? 12.679 6.378 -16.148 1.00 91.81 103 VAL A O 1
ATOM 826 N N . ASP A 1 104 ? 13.770 4.489 -15.600 1.00 94.25 104 ASP A N 1
ATOM 827 C CA . ASP A 1 104 ? 12.761 3.934 -14.699 1.00 94.25 104 ASP A CA 1
ATOM 828 C C . ASP A 1 104 ? 13.340 3.664 -13.298 1.00 94.25 104 ASP A C 1
ATOM 830 O O . ASP A 1 104 ? 13.541 2.511 -12.902 1.00 94.25 104 ASP A O 1
ATOM 834 N N . PRO A 1 105 ? 13.637 4.721 -12.521 1.00 94.81 105 PRO A N 1
ATOM 835 C CA . PRO A 1 105 ? 14.280 4.581 -11.216 1.00 94.81 105 PRO A CA 1
ATOM 836 C C . PRO A 1 105 ? 13.401 3.894 -10.166 1.00 94.81 105 PRO A C 1
ATOM 838 O O . PRO A 1 105 ? 13.920 3.498 -9.127 1.00 94.81 105 PRO A O 1
ATOM 841 N N . THR A 1 106 ? 12.090 3.771 -10.401 1.00 95.12 106 THR A N 1
ATOM 842 C CA . THR A 1 106 ? 11.123 3.172 -9.463 1.00 95.12 106 THR A CA 1
ATOM 843 C C . THR A 1 106 ? 10.670 1.778 -9.878 1.00 95.12 106 THR A C 1
ATOM 845 O O . THR A 1 106 ? 10.003 1.109 -9.091 1.00 95.12 106 THR A O 1
ATOM 848 N N . ARG A 1 107 ? 11.018 1.348 -11.100 1.00 94.44 107 ARG A N 1
ATOM 849 C CA . ARG A 1 107 ? 10.560 0.113 -11.753 1.00 94.44 107 ARG A CA 1
ATOM 850 C C . ARG A 1 107 ? 9.072 0.076 -12.106 1.00 94.44 107 ARG A C 1
ATOM 852 O O . ARG A 1 107 ? 8.591 -0.931 -12.619 1.00 94.44 107 ARG A O 1
ATOM 859 N N . PHE A 1 108 ? 8.326 1.159 -11.887 1.00 95.75 108 PHE A N 1
ATOM 860 C CA . PHE A 1 108 ? 6.883 1.173 -12.155 1.00 95.75 108 PHE A CA 1
ATOM 861 C C . PHE A 1 108 ? 6.562 1.268 -13.644 1.00 95.75 108 PHE A C 1
ATOM 863 O O . PHE A 1 108 ? 5.509 0.792 -14.067 1.00 95.75 108 PHE A O 1
ATOM 870 N N . LEU A 1 109 ? 7.466 1.827 -14.450 1.00 94.31 109 LEU A N 1
ATOM 871 C CA . LEU A 1 109 ? 7.294 1.838 -15.901 1.00 94.31 109 LEU A CA 1
ATOM 872 C C . LEU A 1 109 ? 7.482 0.433 -16.485 1.00 94.31 109 LEU A C 1
ATOM 874 O O . LEU A 1 109 ? 6.692 -0.010 -17.315 1.00 94.31 109 LEU A O 1
ATOM 878 N N . SER A 1 110 ? 8.491 -0.283 -15.995 1.00 94.00 110 SER A N 1
ATOM 879 C CA . SER A 1 110 ? 8.760 -1.683 -16.326 1.00 94.00 110 SER A CA 1
ATOM 880 C C . SER A 1 110 ? 7.601 -2.577 -15.886 1.00 94.00 110 SER A C 1
ATOM 882 O O . SER A 1 110 ? 7.076 -3.335 -16.697 1.00 94.00 110 SER A O 1
ATOM 884 N N . LEU A 1 111 ? 7.129 -2.421 -14.641 1.00 95.19 111 LEU A N 1
ATOM 885 C CA . LEU A 1 111 ? 5.958 -3.133 -14.117 1.00 95.19 111 LEU A CA 1
ATOM 886 C C . LEU A 1 111 ? 4.725 -2.902 -14.996 1.00 95.19 111 LEU A C 1
ATOM 888 O O . LEU A 1 111 ? 4.049 -3.855 -15.376 1.00 95.19 111 LEU A O 1
ATOM 892 N N . HIS A 1 112 ? 4.456 -1.648 -15.366 1.00 95.06 112 HIS A N 1
ATOM 893 C CA . HIS A 1 112 ? 3.348 -1.317 -16.257 1.00 95.06 112 HIS A CA 1
ATOM 894 C C . HIS A 1 112 ? 3.454 -2.059 -17.593 1.00 95.06 112 HIS A C 1
ATOM 896 O O . HIS A 1 112 ? 2.471 -2.637 -18.044 1.00 95.06 112 HIS A O 1
ATOM 902 N N . CYS A 1 113 ? 4.635 -2.097 -18.210 1.00 94.06 113 CYS A N 1
ATOM 903 C CA . CYS A 1 113 ? 4.818 -2.782 -19.489 1.00 94.06 113 CYS A CA 1
ATOM 904 C C . CYS A 1 113 ? 4.790 -4.311 -19.398 1.00 94.06 113 CYS A C 1
ATOM 906 O O . CYS A 1 113 ? 4.424 -4.959 -20.377 1.00 94.06 113 CYS A O 1
ATOM 908 N N . ILE A 1 114 ? 5.122 -4.892 -18.242 1.00 91.88 114 ILE A N 1
ATOM 909 C CA . ILE A 1 114 ? 4.904 -6.320 -17.986 1.00 91.88 114 ILE A CA 1
ATOM 910 C C . ILE A 1 114 ? 3.402 -6.627 -17.925 1.00 91.88 114 ILE A C 1
ATOM 912 O O . ILE A 1 114 ? 2.959 -7.565 -18.582 1.00 91.88 114 ILE A O 1
ATOM 916 N N . LEU A 1 115 ? 2.628 -5.823 -17.188 1.00 93.81 115 LEU A N 1
ATOM 917 C CA . LEU A 1 115 ? 1.184 -6.028 -17.001 1.00 93.81 115 LEU A CA 1
ATOM 918 C C . LEU A 1 115 ? 0.354 -5.656 -18.244 1.00 93.81 115 LEU A C 1
ATOM 920 O O . LEU A 1 115 ? -0.711 -6.221 -18.480 1.00 93.81 115 LEU A O 1
ATOM 924 N N . PHE A 1 116 ? 0.829 -4.701 -19.047 1.00 92.81 116 PHE A N 1
ATOM 925 C CA . PHE A 1 116 ? 0.107 -4.148 -20.196 1.00 92.81 116 PHE A CA 1
ATOM 926 C C . PHE A 1 116 ? 0.989 -4.103 -21.457 1.00 92.81 116 PHE A C 1
ATOM 928 O O . PHE A 1 116 ? 1.255 -3.025 -21.999 1.00 92.81 116 PHE A O 1
ATOM 935 N N . PRO A 1 117 ? 1.424 -5.262 -21.988 1.00 89.81 117 PRO A N 1
ATOM 936 C CA . PRO A 1 117 ? 2.392 -5.318 -23.088 1.00 89.81 117 PRO A CA 1
ATOM 937 C C . PRO A 1 117 ? 1.874 -4.720 -24.406 1.00 89.81 117 PRO A C 1
ATOM 939 O O . PRO A 1 117 ? 2.665 -4.357 -25.271 1.00 89.81 117 PRO A O 1
ATOM 942 N N . GLY A 1 118 ? 0.553 -4.598 -24.571 1.00 88.88 118 GLY A N 1
ATOM 943 C CA . GLY A 1 118 ? -0.077 -4.053 -25.778 1.00 88.88 118 GLY A CA 1
ATOM 944 C C . GLY A 1 118 ? -0.081 -2.524 -25.889 1.00 88.88 118 GLY A C 1
ATOM 945 O O . GLY A 1 118 ? -0.602 -2.003 -26.870 1.00 88.88 118 GLY A O 1
ATOM 946 N N . VAL A 1 119 ? 0.444 -1.790 -24.903 1.00 91.06 119 VAL A N 1
ATOM 947 C CA . VAL A 1 119 ? 0.503 -0.319 -24.943 1.00 91.06 119 VAL A CA 1
ATOM 948 C C . VAL A 1 119 ? 1.628 0.135 -25.880 1.00 91.06 119 VAL A C 1
ATOM 950 O O . VAL A 1 119 ? 2.763 -0.315 -25.744 1.00 91.06 119 VAL A O 1
ATOM 953 N N . ASP A 1 120 ? 1.347 1.077 -26.789 1.00 86.94 120 ASP A N 1
ATOM 954 C CA . ASP A 1 120 ? 2.280 1.529 -27.842 1.00 86.94 120 ASP A CA 1
ATOM 955 C C . ASP A 1 120 ? 3.686 1.868 -27.329 1.00 86.94 120 ASP A C 1
ATOM 957 O O . ASP A 1 120 ? 4.690 1.518 -27.944 1.00 86.94 120 ASP A O 1
ATOM 961 N N . PHE A 1 121 ? 3.787 2.542 -26.185 1.00 84.69 121 PHE A N 1
ATOM 962 C CA . PHE A 1 121 ? 5.075 2.884 -25.582 1.00 84.69 121 PHE A CA 1
ATOM 963 C C . PHE A 1 121 ? 5.860 1.643 -25.100 1.00 84.69 121 PHE A C 1
ATOM 965 O O . PHE A 1 121 ? 7.086 1.624 -25.214 1.00 84.69 121 PHE A O 1
ATOM 972 N N . CYS A 1 122 ? 5.174 0.597 -24.636 1.00 88.62 122 CYS A N 1
ATOM 973 C CA . CYS A 1 122 ? 5.786 -0.642 -24.156 1.00 88.62 122 CYS A CA 1
ATOM 974 C C . CYS A 1 122 ? 6.340 -1.514 -25.287 1.00 88.62 122 CYS A C 1
ATOM 976 O O . CYS A 1 122 ? 7.263 -2.290 -25.063 1.00 88.62 122 CYS A O 1
ATOM 978 N N . SER A 1 123 ? 5.863 -1.326 -26.522 1.00 74.00 123 SER A N 1
ATOM 979 C CA . SER A 1 123 ? 6.422 -1.988 -27.713 1.00 74.00 123 SER A CA 1
ATOM 980 C C . SER A 1 123 ? 7.871 -1.587 -28.023 1.00 74.00 123 SER A C 1
ATOM 982 O O . SER A 1 123 ? 8.565 -2.289 -28.753 1.00 74.00 123 SER A O 1
ATOM 984 N N . LYS A 1 124 ? 8.340 -0.464 -27.461 1.00 67.31 124 LYS A N 1
ATOM 985 C CA . LYS A 1 124 ? 9.732 0.002 -27.576 1.00 67.31 124 LYS A CA 1
ATOM 986 C C . LYS A 1 124 ? 10.651 -0.616 -26.529 1.00 67.31 124 LYS A C 1
ATOM 988 O O . LYS A 1 124 ? 11.837 -0.291 -26.506 1.00 67.31 124 LYS A O 1
ATOM 993 N N . MET A 1 125 ? 10.101 -1.420 -25.623 1.00 67.62 125 MET A N 1
ATOM 994 C CA . MET A 1 125 ? 10.895 -2.094 -24.620 1.00 67.62 125 MET A CA 1
ATOM 995 C C . MET A 1 125 ? 11.629 -3.244 -25.300 1.00 67.62 125 MET A C 1
ATOM 997 O O . MET A 1 125 ? 11.023 -4.238 -25.695 1.00 67.62 125 MET A O 1
ATOM 1001 N N . ASP A 1 126 ? 12.936 -3.067 -25.473 1.00 65.50 126 ASP A N 1
ATOM 1002 C CA . ASP A 1 126 ? 13.816 -4.147 -25.883 1.00 65.50 126 ASP A CA 1
ATOM 1003 C C . ASP A 1 126 ? 13.931 -5.077 -24.673 1.00 65.50 126 ASP A C 1
ATOM 1005 O O . ASP A 1 126 ? 14.603 -4.767 -23.684 1.00 65.50 126 ASP A O 1
ATOM 1009 N N . TRP A 1 127 ? 13.168 -6.169 -24.700 1.00 64.31 127 TRP A N 1
ATOM 1010 C CA . TRP A 1 127 ? 13.355 -7.282 -23.782 1.00 64.31 127 TRP A CA 1
ATOM 1011 C C . TRP A 1 127 ? 14.713 -7.867 -24.147 1.00 64.31 127 TRP A C 1
ATOM 1013 O O . TRP A 1 127 ? 14.801 -8.691 -25.055 1.00 64.31 127 TRP A O 1
ATOM 1023 N N . GLY A 1 128 ? 15.781 -7.338 -23.543 1.00 51.38 128 GLY A N 1
ATOM 1024 C CA . GLY A 1 128 ? 17.125 -7.876 -23.724 1.00 51.38 128 GLY A CA 1
ATOM 1025 C C . GLY A 1 128 ? 17.133 -9.405 -23.554 1.00 51.38 128 GLY A C 1
ATOM 1026 O O . GLY A 1 128 ? 16.180 -9.960 -23.003 1.00 51.38 128 GLY A O 1
ATOM 1027 N N . PRO A 1 129 ? 18.167 -10.092 -24.061 1.00 42.56 129 PRO A N 1
ATOM 1028 C CA . PRO A 1 129 ? 18.264 -11.543 -23.927 1.00 42.56 129 PRO A CA 1
ATOM 1029 C C . PRO A 1 129 ? 18.199 -12.010 -22.470 1.00 42.56 129 PRO A C 1
ATOM 1031 O O . PRO A 1 129 ? 18.687 -11.264 -21.587 1.00 42.56 129 PRO A O 1
#

pLDDT: mean 89.7, std 9.64, range [42.56, 96.75]

InterPro domains:
  IPR003378 Fringe-like, glycosyltransferase domain [PF02434] (2-107)

Organism: Photinus pyralis (NCBI:txid7054)